Protein AF-A0A831PK75-F1 (afdb_monomer_lite)

Structure (mmCIF, N/CA/C/O backbone):
data_AF-A0A831PK75-F1
#
_entry.id   AF-A0A831PK75-F1
#
loop_
_atom_site.group_PDB
_atom_site.id
_atom_site.type_symbol
_atom_site.label_atom_id
_atom_site.label_alt_id
_atom_site.label_comp_id
_atom_site.label_asym_id
_atom_site.label_entity_id
_atom_site.label_seq_id
_atom_site.pdbx_PDB_ins_code
_atom_site.Cartn_x
_atom_site.Cartn_y
_atom_site.Cartn_z
_atom_site.occupancy
_atom_site.B_iso_or_equiv
_atom_site.auth_seq_id
_atom_site.auth_comp_id
_atom_site.auth_asym_id
_atom_site.auth_atom_id
_atom_site.pdbx_PDB_model_num
ATOM 1 N N . THR A 1 1 ? -0.258 8.171 7.349 1.00 81.81 1 THR A N 1
ATOM 2 C CA . THR A 1 1 ? 0.345 6.902 6.888 1.00 81.81 1 THR A CA 1
ATOM 3 C C . THR A 1 1 ? 1.241 7.183 5.701 1.00 81.81 1 THR A C 1
ATOM 5 O O . THR A 1 1 ? 0.943 8.095 4.937 1.00 81.81 1 THR A O 1
ATOM 8 N N . ALA A 1 2 ? 2.349 6.457 5.555 1.00 92.75 2 ALA A N 1
ATOM 9 C CA . ALA A 1 2 ? 3.284 6.636 4.440 1.00 92.75 2 ALA A CA 1
ATOM 10 C C . ALA A 1 2 ? 3.234 5.445 3.470 1.00 92.75 2 ALA A C 1
ATOM 12 O O . ALA A 1 2 ? 2.911 4.328 3.868 1.00 92.75 2 ALA A O 1
ATOM 13 N N . PHE A 1 3 ? 3.561 5.686 2.195 1.00 96.44 3 PHE A N 1
ATOM 14 C CA . PHE A 1 3 ? 3.564 4.667 1.138 1.00 96.44 3 PHE A CA 1
ATOM 15 C C . PHE A 1 3 ? 4.889 4.685 0.372 1.00 96.44 3 PHE A C 1
ATOM 17 O O . PHE A 1 3 ? 5.212 5.658 -0.325 1.00 96.44 3 PHE A O 1
ATOM 24 N N . ALA A 1 4 ? 5.635 3.588 0.463 1.00 96.88 4 ALA A N 1
ATOM 25 C CA . ALA A 1 4 ? 6.919 3.400 -0.195 1.00 96.88 4 ALA A CA 1
ATOM 26 C C . ALA A 1 4 ? 6.804 2.414 -1.365 1.00 96.88 4 ALA A C 1
ATOM 28 O O . ALA A 1 4 ? 6.122 1.395 -1.288 1.00 96.88 4 ALA A O 1
ATOM 29 N N . VAL A 1 5 ? 7.489 2.728 -2.466 1.00 97.19 5 VAL A N 1
ATOM 30 C CA . VAL A 1 5 ? 7.577 1.8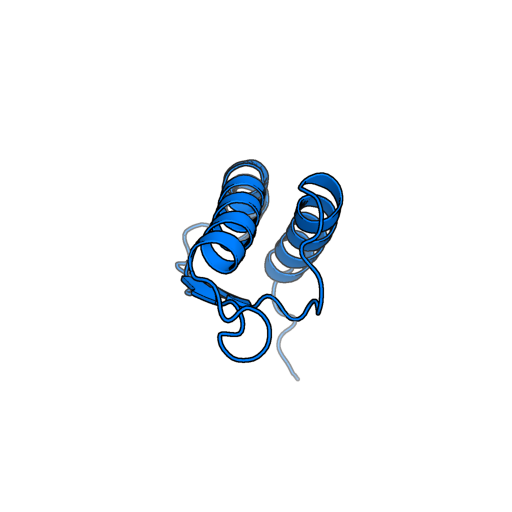81 -3.663 1.00 97.19 5 VAL A CA 1
ATOM 31 C C . VAL A 1 5 ? 9.020 1.920 -4.151 1.00 97.19 5 VAL A C 1
ATOM 33 O O . VAL A 1 5 ? 9.608 3.003 -4.227 1.00 97.19 5 VAL A O 1
ATOM 36 N N . SER A 1 6 ? 9.580 0.760 -4.494 1.00 96.62 6 SER A N 1
ATOM 37 C CA . SER A 1 6 ? 10.976 0.631 -4.924 1.00 96.62 6 SER A CA 1
ATOM 38 C C . SER A 1 6 ? 11.302 1.506 -6.144 1.00 96.62 6 SER A C 1
ATOM 40 O O . SER A 1 6 ? 10.715 1.347 -7.216 1.00 96.62 6 SER A O 1
ATOM 42 N N . LYS A 1 7 ? 12.283 2.412 -5.997 1.00 95.38 7 LYS A N 1
ATOM 43 C CA . LYS A 1 7 ? 12.858 3.203 -7.106 1.00 95.38 7 LYS A CA 1
ATOM 44 C C . LYS A 1 7 ? 13.681 2.323 -8.056 1.00 95.38 7 LYS A C 1
ATOM 46 O O . LYS A 1 7 ? 13.694 2.590 -9.254 1.00 95.38 7 LYS A O 1
ATOM 51 N N . LYS A 1 8 ? 14.328 1.273 -7.529 1.00 94.81 8 LYS A N 1
ATOM 52 C CA . LYS A 1 8 ? 15.157 0.333 -8.302 1.00 94.81 8 LYS A CA 1
ATOM 53 C C . LYS A 1 8 ? 14.312 -0.460 -9.301 1.00 94.81 8 LYS A C 1
ATOM 55 O O . LYS A 1 8 ? 14.670 -0.524 -10.472 1.00 94.81 8 LYS A O 1
ATOM 60 N N . LEU A 1 9 ? 13.182 -1.011 -8.845 1.00 95.56 9 LEU A N 1
ATOM 61 C CA . LEU A 1 9 ? 12.265 -1.791 -9.687 1.00 95.56 9 LEU A CA 1
ATOM 62 C C . LEU A 1 9 ? 11.427 -0.893 -10.609 1.00 95.56 9 LEU A C 1
ATOM 64 O O . LEU A 1 9 ? 11.310 -1.150 -11.804 1.00 95.56 9 LEU A O 1
ATOM 68 N N . PHE A 1 10 ? 10.886 0.209 -10.083 1.00 96.69 10 PHE A N 1
ATOM 69 C CA . PHE A 1 10 ? 10.012 1.111 -10.834 1.00 96.69 10 PHE A CA 1
ATOM 70 C C . PHE A 1 10 ? 10.702 2.454 -11.088 1.00 96.69 10 PHE A C 1
ATOM 72 O O . PHE A 1 10 ? 10.392 3.466 -10.455 1.00 96.69 10 PHE A O 1
ATOM 79 N N . LYS A 1 11 ? 11.633 2.470 -12.051 1.00 95.69 11 LYS A N 1
ATOM 80 C CA . LYS A 1 11 ? 12.442 3.660 -12.382 1.00 95.69 11 LYS A CA 1
ATOM 81 C C . LYS A 1 11 ? 11.586 4.880 -12.764 1.00 95.69 11 LYS A C 1
ATOM 83 O O . LYS A 1 11 ? 11.850 5.994 -12.315 1.00 95.69 11 LYS A O 1
ATOM 88 N N . LYS A 1 12 ? 10.515 4.677 -13.545 1.00 97.50 12 LYS A N 1
ATOM 89 C CA . LYS A 1 12 ? 9.609 5.757 -13.982 1.00 97.50 12 LYS A CA 1
ATOM 90 C C . LYS A 1 12 ? 8.701 6.221 -12.834 1.00 97.50 12 LYS A C 1
ATOM 92 O O . LYS A 1 12 ? 7.984 5.416 -12.237 1.00 97.50 12 LYS A O 1
ATOM 97 N N . ALA A 1 13 ? 8.673 7.529 -12.566 1.00 96.81 13 ALA A N 1
ATOM 98 C CA . ALA A 1 13 ? 7.840 8.125 -11.515 1.00 96.81 13 ALA A CA 1
ATOM 99 C C . ALA A 1 13 ? 6.342 7.835 -11.707 1.00 96.81 13 ALA A C 1
ATOM 101 O O . ALA A 1 13 ? 5.666 7.475 -10.747 1.00 96.81 13 ALA A O 1
ATOM 102 N N . VAL A 1 14 ? 5.854 7.877 -12.951 1.00 97.81 14 VAL A N 1
ATOM 103 C CA . VAL A 1 14 ? 4.450 7.586 -13.287 1.00 97.81 14 VAL A CA 1
ATOM 104 C C . VAL A 1 14 ? 4.038 6.183 -12.820 1.00 97.81 14 VAL A C 1
ATOM 106 O O . VAL A 1 14 ? 3.001 6.033 -12.179 1.00 97.81 14 VAL A O 1
ATOM 109 N N . LYS A 1 15 ? 4.890 5.164 -13.022 1.00 97.50 15 LYS A N 1
ATOM 110 C CA . LYS A 1 15 ? 4.631 3.786 -12.561 1.00 97.50 15 LYS A CA 1
ATOM 111 C C . LYS A 1 15 ? 4.506 3.714 -11.033 1.00 97.50 15 LYS A C 1
ATOM 113 O O . LYS A 1 15 ? 3.559 3.126 -10.516 1.00 97.50 15 LYS A O 1
ATOM 118 N N . ARG A 1 16 ? 5.416 4.374 -10.305 1.00 97.50 16 ARG A N 1
ATOM 119 C CA . ARG A 1 16 ? 5.356 4.463 -8.833 1.00 97.50 16 ARG A CA 1
ATOM 120 C C . ARG A 1 16 ? 4.092 5.183 -8.364 1.00 97.50 16 ARG A C 1
ATOM 122 O O . ARG A 1 16 ? 3.459 4.731 -7.415 1.00 97.50 16 ARG A O 1
ATOM 129 N N . ASN A 1 17 ? 3.707 6.268 -9.033 1.00 97.50 17 ASN A N 1
ATOM 130 C CA . ASN A 1 17 ? 2.521 7.049 -8.689 1.00 97.50 17 ASN A CA 1
ATOM 131 C C . ASN A 1 17 ? 1.232 6.249 -8.886 1.00 97.50 17 ASN A C 1
ATOM 133 O O . ASN A 1 17 ? 0.355 6.320 -8.029 1.00 97.50 17 ASN A O 1
ATOM 137 N N . VAL A 1 18 ? 1.141 5.440 -9.945 1.00 97.56 18 VAL A N 1
ATOM 138 C CA . VAL A 1 18 ? 0.011 4.526 -10.167 1.00 97.56 18 VAL A CA 1
ATOM 139 C C . VAL A 1 18 ? -0.126 3.532 -9.012 1.00 97.56 18 VAL A C 1
ATOM 141 O O . VAL A 1 18 ? -1.214 3.419 -8.446 1.00 97.56 18 VAL A O 1
ATOM 144 N N . ILE A 1 19 ? 0.970 2.876 -8.608 1.00 97.62 19 ILE A N 1
ATOM 145 C CA . ILE A 1 19 ? 0.972 1.936 -7.473 1.00 97.62 19 ILE A CA 1
ATOM 146 C C . ILE A 1 19 ? 0.557 2.657 -6.185 1.00 97.62 19 ILE A C 1
ATOM 148 O O . ILE A 1 19 ? -0.391 2.242 -5.521 1.00 97.62 19 ILE A O 1
ATOM 152 N N . LYS A 1 20 ? 1.204 3.785 -5.858 1.00 97.31 20 LYS A N 1
ATOM 153 C CA . LYS A 1 20 ? 0.883 4.562 -4.650 1.00 97.31 20 LYS A CA 1
ATOM 154 C C . LYS A 1 20 ? -0.566 5.053 -4.642 1.00 97.31 20 LYS A C 1
ATOM 156 O O . LYS A 1 20 ? -1.181 5.070 -3.582 1.00 97.31 20 LYS A O 1
ATOM 161 N N . ARG A 1 21 ? -1.124 5.439 -5.797 1.00 97.75 21 ARG A N 1
ATOM 162 C CA . ARG A 1 21 ? -2.535 5.833 -5.925 1.00 97.75 21 ARG A CA 1
ATOM 163 C C . ARG A 1 21 ? -3.454 4.665 -5.578 1.00 97.75 21 ARG A C 1
ATOM 165 O O . ARG A 1 21 ? -4.326 4.834 -4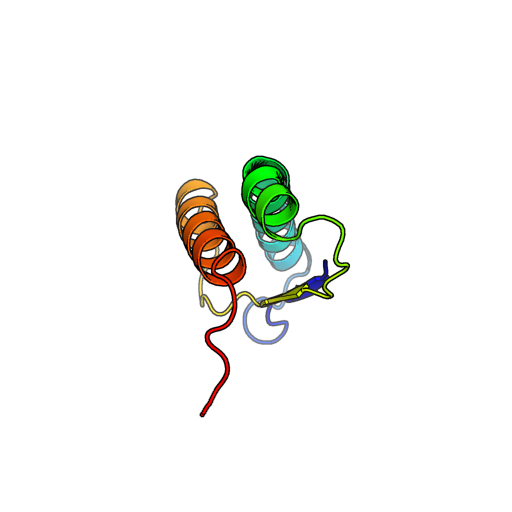.738 1.00 97.75 21 ARG A O 1
ATOM 172 N N . ARG A 1 22 ? -3.213 3.478 -6.142 1.00 97.88 22 ARG A N 1
ATOM 173 C CA . ARG A 1 22 ? -4.003 2.270 -5.837 1.00 97.88 22 ARG A CA 1
ATOM 174 C C . ARG A 1 22 ? -3.912 1.879 -4.362 1.00 97.88 22 ARG A C 1
ATOM 176 O O . ARG A 1 22 ? -4.936 1.606 -3.751 1.00 97.88 22 ARG A O 1
ATOM 183 N N . MET A 1 23 ? -2.715 1.919 -3.774 1.00 97.75 23 MET A N 1
ATOM 184 C CA . MET A 1 23 ? -2.526 1.641 -2.344 1.00 97.75 23 MET A CA 1
ATOM 185 C C . MET A 1 23 ? -3.265 2.647 -1.453 1.00 97.75 23 MET A C 1
ATOM 187 O O . MET A 1 23 ? -3.896 2.244 -0.479 1.00 97.75 23 MET A O 1
ATOM 191 N N . ARG A 1 24 ? -3.208 3.946 -1.781 1.00 97.06 24 ARG A N 1
ATOM 192 C CA . ARG A 1 24 ? -3.926 4.990 -1.035 1.00 97.06 24 ARG A CA 1
ATOM 193 C C . ARG A 1 24 ? -5.433 4.810 -1.110 1.00 97.06 24 ARG A C 1
ATOM 195 O O . ARG A 1 24 ? -6.075 4.908 -0.073 1.00 97.06 24 ARG A O 1
ATOM 202 N N . GLU A 1 25 ? -5.978 4.508 -2.286 1.00 97.50 25 GLU A N 1
ATOM 203 C CA . GLU A 1 25 ? -7.413 4.244 -2.435 1.00 97.50 25 GLU A CA 1
ATOM 204 C C . GLU A 1 25 ? -7.840 2.996 -1.658 1.00 97.50 25 GLU A C 1
ATOM 206 O O . GLU A 1 25 ? -8.798 3.047 -0.890 1.00 97.50 25 GLU A O 1
ATOM 211 N N . ALA A 1 26 ? -7.076 1.904 -1.764 1.00 97.44 26 ALA A N 1
ATOM 212 C CA . ALA A 1 26 ? -7.341 0.686 -1.006 1.00 97.44 26 ALA A CA 1
ATOM 213 C C . ALA A 1 26 ? -7.322 0.944 0.509 1.00 97.44 26 ALA A C 1
ATOM 215 O O . ALA A 1 26 ? -8.193 0.464 1.231 1.00 97.44 26 ALA A O 1
ATOM 216 N N . TYR A 1 27 ? -6.364 1.736 1.000 1.00 95.88 27 TYR A N 1
ATOM 217 C CA . TYR A 1 27 ? -6.325 2.139 2.404 1.00 95.88 27 TYR A CA 1
ATOM 218 C C . TYR A 1 27 ? -7.513 3.040 2.764 1.00 95.88 27 TYR A C 1
ATOM 220 O O . TYR A 1 27 ? -8.177 2.795 3.765 1.00 95.88 27 TYR A O 1
ATOM 228 N N . ARG A 1 28 ? -7.823 4.060 1.950 1.00 95.44 28 ARG A N 1
ATOM 229 C CA . ARG A 1 28 ? -8.900 5.029 2.209 1.00 95.44 28 ARG A CA 1
ATOM 230 C C . ARG A 1 28 ? -10.246 4.342 2.426 1.00 95.44 28 ARG A C 1
ATOM 232 O O . ARG A 1 28 ? -10.953 4.724 3.354 1.00 95.44 28 ARG A O 1
ATOM 239 N N . LEU A 1 29 ? -10.563 3.338 1.607 1.00 95.69 29 LEU A N 1
ATOM 240 C CA . LEU A 1 29 ? -11.813 2.580 1.694 1.00 95.69 29 LEU A CA 1
ATOM 241 C C . LEU A 1 29 ? -11.876 1.674 2.935 1.00 95.69 29 LEU A C 1
ATOM 243 O O . LEU A 1 29 ? -12.935 1.528 3.534 1.00 95.69 29 LEU A O 1
ATOM 247 N N . ASN A 1 30 ? -10.745 1.109 3.365 1.00 93.50 30 ASN A N 1
ATOM 248 C CA . ASN A 1 30 ? -10.708 0.071 4.404 1.00 93.50 30 ASN A CA 1
ATOM 249 C C . ASN A 1 30 ? -10.203 0.559 5.779 1.00 93.50 30 ASN A C 1
ATOM 251 O O . ASN A 1 30 ? -10.234 -0.188 6.752 1.00 93.50 30 ASN A O 1
ATOM 255 N N . LYS A 1 31 ? -9.750 1.815 5.899 1.00 90.25 31 LYS A N 1
ATOM 256 C CA . LYS A 1 31 ? -9.147 2.366 7.132 1.00 90.25 31 LYS A CA 1
ATOM 257 C C . LYS A 1 31 ? -10.075 2.361 8.352 1.00 90.25 31 LYS A C 1
ATOM 259 O O . LYS A 1 31 ? -9.581 2.408 9.472 1.00 90.25 31 LYS A O 1
ATOM 264 N N . HIS A 1 32 ? -11.392 2.352 8.148 1.00 90.00 32 HIS A N 1
ATOM 265 C CA . HIS A 1 32 ? -12.384 2.412 9.224 1.00 90.00 32 HIS A CA 1
ATOM 266 C C . HIS A 1 32 ? -12.204 1.248 10.208 1.00 90.00 32 HIS A C 1
ATOM 268 O O . HIS A 1 32 ? -12.125 1.482 11.408 1.00 90.00 32 HIS A O 1
ATOM 274 N N . GLN A 1 33 ? -11.987 0.033 9.693 1.00 86.88 33 GLN A N 1
ATOM 275 C CA . GLN A 1 33 ? -11.737 -1.164 10.496 1.00 86.88 33 GLN A CA 1
ATOM 276 C C . GLN A 1 33 ? -10.519 -1.002 11.415 1.00 86.88 33 GLN A C 1
ATOM 278 O O . GLN A 1 33 ? -10.538 -1.427 12.567 1.00 86.88 33 GLN A O 1
ATOM 283 N N . LEU A 1 34 ? -9.463 -0.356 10.915 1.00 86.75 34 LEU A N 1
ATOM 284 C CA . LEU A 1 34 ? -8.272 -0.079 11.707 1.00 86.75 34 LEU A CA 1
ATOM 285 C C . LEU A 1 34 ? -8.564 0.935 12.816 1.00 86.75 34 LEU A C 1
ATOM 287 O O . LEU A 1 34 ? -8.186 0.709 13.957 1.00 86.75 34 LEU A O 1
ATOM 291 N N . TYR A 1 35 ? -9.227 2.049 12.499 1.00 85.88 35 TYR A N 1
ATOM 292 C CA . TYR A 1 35 ? -9.501 3.093 13.491 1.00 85.88 35 TYR A CA 1
ATOM 293 C C . TYR A 1 35 ? -10.437 2.623 14.602 1.00 85.88 35 TYR A C 1
ATOM 295 O O . TYR A 1 35 ? -10.190 2.958 15.758 1.00 85.88 35 TYR A O 1
ATOM 303 N N . SER A 1 36 ? -11.447 1.814 14.272 1.00 86.38 36 SER A N 1
ATOM 304 C CA . SER A 1 36 ? -12.330 1.200 15.267 1.00 86.38 36 SER A CA 1
ATOM 305 C C . SER A 1 36 ? -11.557 0.334 16.263 1.00 86.38 36 SER A C 1
ATOM 307 O O . SER A 1 36 ? -11.858 0.362 17.447 1.00 86.38 36 SER A O 1
ATOM 309 N N . ALA A 1 37 ? -10.527 -0.386 15.810 1.00 84.62 37 ALA A N 1
ATOM 310 C CA . ALA A 1 37 ? -9.705 -1.227 16.679 1.00 84.62 37 ALA A CA 1
ATOM 311 C C . ALA A 1 37 ? -8.677 -0.449 17.520 1.00 84.62 37 ALA A C 1
ATOM 313 O O . ALA A 1 37 ? -8.182 -0.963 18.519 1.00 84.62 37 ALA A O 1
ATOM 314 N N . LEU A 1 38 ? -8.315 0.771 17.113 1.00 81.88 38 LEU A N 1
ATOM 315 C CA . LEU A 1 38 ? -7.293 1.567 17.795 1.00 81.88 38 LEU A CA 1
ATOM 316 C C . LEU A 1 38 ? -7.840 2.414 18.950 1.00 81.88 38 LEU A C 1
ATOM 318 O O . LEU A 1 38 ? -7.032 2.963 19.692 1.00 81.88 38 LEU A O 1
ATOM 322 N N . SER A 1 39 ? -9.163 2.542 19.111 1.00 80.81 39 SER A N 1
ATOM 323 C CA . SER A 1 39 ? -9.818 3.236 20.240 1.00 80.81 39 SER A CA 1
ATOM 324 C C . SER A 1 39 ? -9.170 4.577 20.630 1.00 80.81 39 SER A C 1
ATOM 326 O O . SER A 1 39 ? -8.956 4.865 21.803 1.00 80.81 39 SER A O 1
ATOM 328 N N . GLY A 1 40 ? -8.799 5.399 19.641 1.00 75.62 40 GLY A N 1
ATOM 329 C CA . GLY A 1 40 ? -8.170 6.710 19.861 1.00 75.62 40 GLY A CA 1
ATOM 330 C C . GLY A 1 40 ? -6.635 6.714 19.947 1.00 75.62 40 GLY A C 1
ATOM 331 O O . GLY A 1 40 ? -6.032 7.787 19.943 1.00 75.62 40 GLY A O 1
ATOM 332 N N . GLN A 1 41 ? -5.971 5.554 19.932 1.00 80.75 41 GLN A N 1
ATOM 333 C CA . GLN A 1 41 ? -4.511 5.474 19.851 1.00 80.75 41 GLN A CA 1
ATOM 334 C C . GLN A 1 41 ? -4.004 5.878 18.463 1.00 80.75 41 GLN A C 1
ATOM 336 O O . GLN A 1 41 ? -4.408 5.342 17.426 1.00 80.75 41 GLN A O 1
ATOM 341 N N . LYS A 1 42 ? -3.044 6.804 18.435 1.00 79.94 42 LYS A N 1
ATOM 342 C CA . LYS A 1 42 ? -2.348 7.190 17.205 1.00 79.94 42 LYS A CA 1
ATOM 343 C C . LYS A 1 42 ? -1.245 6.176 16.908 1.00 79.94 42 LYS A C 1
ATOM 345 O O . LYS A 1 42 ? -0.360 5.964 17.728 1.00 79.94 42 LYS A O 1
ATOM 350 N N . ARG A 1 43 ? -1.262 5.590 15.707 1.00 83.25 43 ARG A N 1
ATOM 351 C CA . ARG A 1 43 ? -0.168 4.747 15.198 1.00 83.25 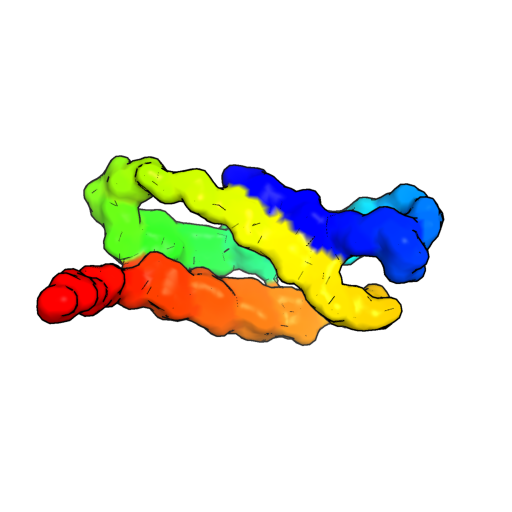43 ARG A CA 1
ATOM 352 C C . ARG A 1 43 ? 0.419 5.327 13.918 1.00 83.25 43 ARG A C 1
ATOM 354 O O . ARG A 1 43 ? -0.308 5.708 12.997 1.00 83.25 43 ARG A O 1
ATOM 361 N N . ALA A 1 44 ? 1.746 5.354 13.842 1.00 87.50 44 ALA A N 1
ATOM 362 C CA . ALA A 1 44 ? 2.462 5.622 12.604 1.00 87.50 44 ALA A CA 1
ATOM 363 C C . ALA A 1 44 ? 2.591 4.315 11.810 1.00 87.50 44 ALA A C 1
ATOM 365 O O . ALA A 1 44 ? 3.141 3.337 12.302 1.00 87.50 44 ALA A O 1
ATOM 366 N N . ILE A 1 45 ? 2.059 4.289 10.585 1.00 90.38 45 ILE A N 1
ATOM 367 C CA . ILE A 1 45 ? 2.081 3.101 9.718 1.00 90.38 45 ILE A CA 1
ATOM 368 C C . ILE A 1 45 ? 2.687 3.475 8.371 1.00 90.38 45 ILE A C 1
ATOM 370 O O . ILE A 1 45 ? 2.295 4.476 7.750 1.00 90.38 45 ILE A O 1
ATOM 374 N N . ILE A 1 46 ? 3.617 2.637 7.918 1.00 94.00 46 ILE A N 1
ATOM 375 C CA . ILE A 1 46 ? 4.260 2.715 6.610 1.00 94.00 46 ILE A CA 1
ATOM 376 C C . ILE A 1 46 ? 3.921 1.442 5.836 1.00 94.00 46 ILE A C 1
ATOM 378 O O . ILE A 1 46 ? 4.208 0.339 6.288 1.00 94.00 46 ILE A O 1
ATOM 382 N N . PHE A 1 47 ? 3.335 1.597 4.652 1.00 95.44 47 PHE A N 1
ATOM 383 C CA . PHE A 1 47 ? 3.102 0.495 3.722 1.00 95.44 47 PHE A CA 1
ATOM 384 C C . PHE A 1 47 ? 4.191 0.479 2.652 1.00 95.44 47 PHE A C 1
ATOM 386 O O . PHE A 1 47 ? 4.433 1.492 1.988 1.00 95.44 47 PHE A O 1
ATOM 393 N N . ILE A 1 48 ? 4.822 -0.677 2.450 1.00 96.75 48 ILE A N 1
ATOM 394 C CA . ILE A 1 48 ? 5.898 -0.865 1.471 1.00 96.75 48 ILE A CA 1
ATOM 395 C C . ILE A 1 48 ? 5.426 -1.839 0.394 1.00 96.75 48 ILE A C 1
ATOM 397 O O . ILE A 1 48 ? 5.007 -2.955 0.688 1.00 96.75 48 ILE A O 1
ATOM 401 N N . TYR A 1 49 ? 5.501 -1.421 -0.867 1.00 97.00 49 TYR A N 1
ATOM 402 C CA . TYR A 1 49 ? 5.195 -2.288 -1.998 1.00 97.00 49 TYR A CA 1
ATOM 403 C C . TYR A 1 49 ? 6.412 -3.134 -2.387 1.00 97.00 49 TYR A C 1
ATOM 405 O O . TYR A 1 49 ? 7.403 -2.598 -2.890 1.00 97.00 49 TYR A O 1
ATOM 413 N N . ILE A 1 50 ? 6.308 -4.448 -2.182 1.00 95.56 50 ILE A N 1
ATOM 414 C CA . ILE A 1 50 ? 7.371 -5.431 -2.463 1.00 95.56 50 ILE A CA 1
ATOM 415 C C . ILE A 1 50 ? 7.196 -6.171 -3.800 1.00 95.56 50 ILE A C 1
ATOM 417 O O . ILE A 1 50 ? 8.089 -6.904 -4.218 1.00 95.56 50 ILE A O 1
ATOM 421 N N . GLY A 1 51 ? 6.062 -5.986 -4.486 1.00 93.75 51 GLY A N 1
ATOM 422 C CA . GLY A 1 51 ? 5.789 -6.631 -5.770 1.00 93.75 51 GLY A CA 1
ATOM 423 C C . GLY A 1 51 ? 6.745 -6.169 -6.875 1.00 93.75 51 GLY A C 1
ATOM 424 O O . GLY A 1 51 ? 7.163 -5.010 -6.912 1.00 93.75 51 GLY A O 1
ATOM 425 N N . LYS A 1 52 ? 7.070 -7.076 -7.802 1.00 95.19 52 LYS A N 1
ATOM 426 C CA . LYS A 1 52 ? 7.945 -6.789 -8.955 1.00 95.19 52 LYS A CA 1
ATOM 427 C C . LYS A 1 52 ? 7.198 -6.194 -10.152 1.00 95.19 52 LYS A C 1
ATOM 429 O O . LYS A 1 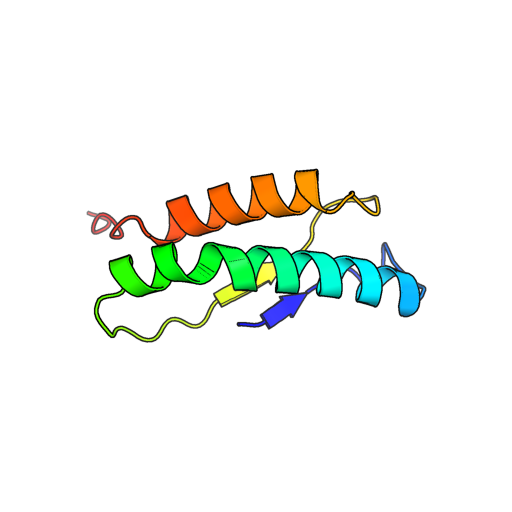52 ? 7.821 -5.629 -11.045 1.00 95.19 52 LYS A O 1
ATOM 434 N N . GLU A 1 53 ? 5.872 -6.254 -10.130 1.00 96.31 53 GLU A N 1
ATOM 435 C CA . GLU A 1 53 ? 4.999 -5.822 -11.221 1.00 96.31 53 GLU A CA 1
ATOM 436 C C . GLU A 1 53 ? 3.996 -4.767 -10.757 1.00 96.31 53 GLU A C 1
ATOM 438 O O . GLU A 1 53 ? 3.872 -4.493 -9.565 1.00 96.31 53 GLU A O 1
ATOM 443 N N . ILE A 1 54 ? 3.278 -4.150 -11.696 1.00 96.44 54 ILE A N 1
ATOM 444 C CA . ILE A 1 54 ? 2.212 -3.190 -11.393 1.00 96.44 54 ILE A CA 1
ATOM 445 C C . ILE A 1 54 ? 0.893 -3.961 -11.293 1.00 96.44 54 ILE A C 1
ATOM 447 O O . ILE A 1 54 ? 0.225 -4.179 -12.299 1.00 96.44 54 ILE A O 1
ATOM 451 N N . LEU A 1 55 ? 0.508 -4.336 -10.075 1.00 97.31 55 LEU A N 1
ATOM 452 C CA . LEU A 1 55 ? -0.726 -5.081 -9.830 1.00 97.31 55 LEU A CA 1
ATOM 453 C C . LEU A 1 55 ? -1.968 -4.199 -9.973 1.00 97.31 55 LEU A C 1
ATOM 455 O O . LEU A 1 55 ? -1.922 -2.980 -9.754 1.00 97.31 55 LEU A O 1
ATOM 459 N N . ASP A 1 56 ? -3.086 -4.820 -10.335 1.00 97.19 56 ASP A N 1
ATOM 460 C CA . ASP A 1 56 ? -4.381 -4.156 -10.416 1.00 97.19 56 ASP A CA 1
ATOM 461 C C . ASP A 1 56 ? -4.895 -3.706 -9.035 1.00 97.19 56 ASP A C 1
ATOM 463 O O . ASP A 1 56 ? -4.317 -3.988 -7.980 1.00 97.19 56 ASP A O 1
ATOM 467 N N . PHE A 1 57 ? -5.982 -2.935 -9.039 1.00 97.06 57 PHE A N 1
ATOM 468 C CA . PHE A 1 57 ? -6.552 -2.427 -7.795 1.00 97.06 57 PHE A CA 1
ATOM 469 C C . PHE A 1 57 ? -7.065 -3.556 -6.893 1.00 97.06 57 PHE A C 1
ATOM 471 O O . PHE A 1 57 ? -6.788 -3.526 -5.699 1.00 97.06 57 PHE A O 1
ATOM 478 N N . ARG A 1 58 ? -7.758 -4.558 -7.449 1.00 97.44 58 ARG A N 1
ATOM 479 C CA . ARG A 1 58 ? -8.387 -5.644 -6.678 1.00 97.44 58 ARG A CA 1
ATOM 480 C C . ARG A 1 58 ? -7.355 -6.457 -5.900 1.00 97.44 58 ARG A C 1
ATOM 482 O O . ARG A 1 58 ? -7.560 -6.767 -4.728 1.00 97.44 58 ARG A O 1
ATOM 489 N N . THR A 1 59 ? -6.214 -6.747 -6.518 1.00 97.44 59 THR A N 1
ATOM 490 C CA . THR A 1 59 ? -5.121 -7.483 -5.877 1.00 97.44 59 THR A CA 1
ATOM 491 C C . THR A 1 59 ? -4.494 -6.667 -4.749 1.00 97.44 59 THR A C 1
ATOM 493 O O . THR A 1 59 ? -4.292 -7.181 -3.646 1.00 97.44 59 THR A O 1
ATOM 496 N N . ILE A 1 60 ? -4.239 -5.374 -4.989 1.00 97.38 60 ILE A N 1
ATOM 497 C CA . ILE A 1 60 ? -3.708 -4.461 -3.965 1.00 97.38 60 ILE A CA 1
ATOM 498 C C . ILE A 1 60 ? -4.707 -4.294 -2.813 1.00 97.38 60 ILE A C 1
ATOM 500 O O . ILE A 1 60 ? -4.306 -4.303 -1.651 1.00 97.38 60 ILE A O 1
ATOM 504 N N . GLU A 1 61 ? -6.000 -4.177 -3.110 1.00 97.44 61 GLU A N 1
ATOM 505 C CA . GLU A 1 61 ? -7.059 -4.053 -2.111 1.00 97.44 61 GLU A CA 1
ATOM 506 C C . GLU A 1 61 ? -7.148 -5.299 -1.228 1.00 97.44 61 GLU A C 1
ATOM 508 O O . GLU A 1 61 ? -7.182 -5.185 -0.003 1.00 97.44 61 GLU A O 1
ATOM 513 N N . LYS A 1 62 ? -7.107 -6.494 -1.828 1.00 97.56 62 LYS A N 1
ATOM 514 C CA . LYS A 1 62 ? -7.095 -7.763 -1.091 1.00 97.56 62 LYS A CA 1
ATOM 515 C C . LYS A 1 62 ? -5.910 -7.844 -0.125 1.00 97.56 62 LYS A C 1
ATOM 517 O O . LYS A 1 62 ? -6.089 -8.235 1.028 1.00 97.56 62 LYS A O 1
ATOM 522 N N . ALA A 1 63 ? -4.714 -7.452 -0.568 1.00 96.25 63 ALA A N 1
ATOM 523 C CA . ALA A 1 63 ? -3.532 -7.401 0.292 1.00 96.25 63 ALA A CA 1
ATOM 524 C C . ALA A 1 63 ? -3.679 -6.351 1.409 1.00 96.25 63 ALA A C 1
ATOM 526 O O . ALA A 1 63 ? -3.385 -6.642 2.565 1.00 96.25 63 ALA A O 1
ATOM 527 N N . MET A 1 64 ? -4.204 -5.165 1.089 1.00 96.25 64 MET A N 1
ATOM 528 C CA . MET A 1 64 ? -4.425 -4.087 2.056 1.00 96.25 64 MET A CA 1
ATOM 529 C C . MET A 1 64 ? -5.409 -4.490 3.159 1.00 96.25 64 MET A C 1
ATOM 531 O O . MET A 1 64 ? -5.117 -4.281 4.334 1.00 96.25 64 MET A O 1
ATOM 535 N N . LYS A 1 65 ? -6.539 -5.117 2.803 1.00 95.50 65 LYS A N 1
ATOM 536 C CA . LYS A 1 65 ? -7.521 -5.646 3.767 1.00 95.50 65 LYS A CA 1
ATOM 537 C C . LYS A 1 65 ? -6.871 -6.633 4.735 1.00 95.50 65 LYS A C 1
ATOM 539 O O . LYS A 1 65 ? -7.060 -6.522 5.942 1.00 95.50 65 LYS A O 1
ATOM 544 N N . ARG A 1 66 ? -6.041 -7.550 4.221 1.00 95.12 66 ARG A N 1
ATOM 545 C CA . ARG A 1 66 ? -5.278 -8.496 5.053 1.00 95.12 66 ARG A CA 1
ATOM 546 C C . ARG A 1 66 ? -4.319 -7.783 6.007 1.00 95.12 66 ARG A C 1
ATOM 548 O O . ARG A 1 66 ? -4.299 -8.109 7.189 1.00 95.12 66 ARG A O 1
ATOM 555 N N . SER A 1 67 ? -3.556 -6.803 5.522 1.00 93.75 67 SER A N 1
ATOM 556 C CA . SER A 1 67 ? -2.641 -6.026 6.367 1.00 93.75 67 SER A CA 1
ATOM 557 C C . SER A 1 67 ? -3.380 -5.231 7.447 1.00 93.75 67 SER A C 1
ATOM 559 O O . SER A 1 67 ?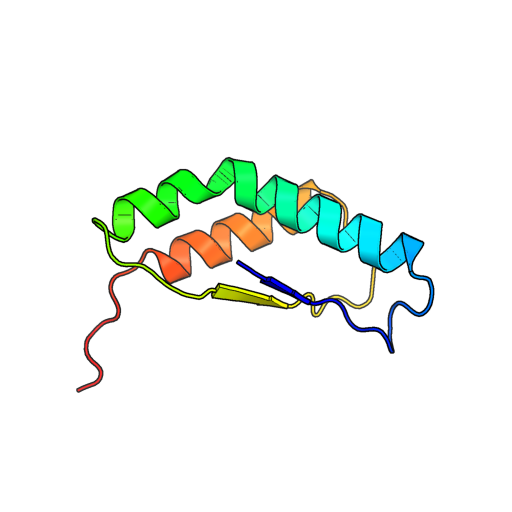 -2.940 -5.216 8.589 1.00 93.75 67 SER A O 1
ATOM 561 N N . ILE A 1 68 ? -4.513 -4.605 7.116 1.00 92.62 68 ILE A N 1
ATOM 562 C CA . ILE A 1 68 ? -5.344 -3.875 8.084 1.00 92.62 68 ILE A CA 1
ATOM 563 C C . ILE A 1 68 ? -5.896 -4.821 9.152 1.00 92.62 68 ILE A C 1
ATOM 565 O O . ILE A 1 68 ? -5.772 -4.513 10.333 1.00 92.62 68 ILE A O 1
ATOM 569 N N . ALA A 1 69 ? -6.428 -5.979 8.753 1.00 91.50 69 ALA A N 1
ATOM 570 C CA . ALA A 1 69 ? -6.945 -6.979 9.683 1.00 91.50 69 ALA A CA 1
ATOM 571 C C . ALA A 1 69 ? -5.864 -7.508 10.643 1.00 91.50 69 ALA A C 1
ATOM 573 O O . ALA A 1 69 ? -6.151 -7.812 11.798 1.00 91.50 69 ALA A O 1
ATOM 574 N N . LEU A 1 70 ? -4.614 -7.610 10.180 1.00 89.56 70 LEU A N 1
ATOM 575 C CA . LEU A 1 70 ? -3.481 -7.961 11.035 1.00 89.56 70 LEU A CA 1
ATOM 576 C C . LEU A 1 70 ? -3.169 -6.844 12.040 1.00 89.56 70 LEU A C 1
ATOM 578 O O . LEU A 1 70 ? -2.982 -7.118 13.219 1.00 89.56 70 LEU A O 1
ATOM 582 N N . LEU A 1 71 ? -3.149 -5.590 11.584 1.00 87.75 71 LEU A N 1
ATOM 583 C CA . LEU A 1 71 ? -2.848 -4.421 12.417 1.00 87.75 71 LEU A CA 1
ATOM 584 C C . LEU A 1 71 ? -3.952 -4.090 13.432 1.00 87.75 71 LEU A C 1
ATOM 586 O O . LEU A 1 71 ? -3.665 -3.453 14.445 1.00 87.75 71 LEU A O 1
ATOM 590 N N . SER A 1 72 ? -5.196 -4.488 13.152 1.00 85.00 72 SER A N 1
ATOM 591 C CA . SER A 1 72 ? -6.337 -4.311 14.053 1.00 85.00 72 SER A CA 1
ATOM 592 C C . SER A 1 72 ? -6.378 -5.332 15.186 1.00 85.00 72 SER A C 1
ATOM 594 O O . SER A 1 72 ? -7.128 -5.139 16.136 1.00 85.00 72 SER A O 1
ATOM 596 N N . LYS A 1 73 ? -5.616 -6.430 15.105 1.00 80.75 73 LYS A N 1
ATOM 597 C CA . LYS A 1 73 ? -5.528 -7.359 16.233 1.00 80.75 73 LYS A CA 1
ATOM 598 C C . LYS A 1 73 ? -4.750 -6.677 17.366 1.00 80.75 73 LYS A C 1
ATOM 600 O O . LYS A 1 73 ? -3.692 -6.098 17.092 1.00 80.75 73 LYS A O 1
ATOM 605 N N . PRO A 1 74 ? -5.246 -6.711 18.617 1.00 65.50 74 PRO A N 1
ATOM 606 C CA . PRO A 1 74 ? -4.456 -6.262 19.751 1.00 65.50 74 PRO A CA 1
ATOM 607 C C . PRO A 1 74 ? -3.177 -7.098 19.778 1.00 65.50 74 PRO A C 1
ATOM 609 O O . PRO A 1 74 ? -3.222 -8.321 19.635 1.00 65.50 74 PRO A O 1
ATOM 612 N N . SER A 1 75 ? -2.029 -6.429 19.871 1.00 61.69 75 SER A N 1
ATOM 613 C CA . SER A 1 75 ? -0.754 -7.104 20.075 1.00 61.69 75 SER A CA 1
ATOM 614 C C . SER A 1 75 ? -0.881 -7.934 21.346 1.00 61.69 75 SER A C 1
ATOM 616 O O . SER A 1 75 ? -1.066 -7.366 22.423 1.00 61.69 75 SER A O 1
ATOM 618 N N . ILE A 1 76 ? -0.818 -9.258 21.208 1.00 56.84 76 ILE A N 1
ATOM 619 C CA . ILE A 1 76 ? -0.577 -10.156 22.336 1.00 56.84 76 ILE A CA 1
ATOM 620 C C . ILE A 1 76 ? 0.693 -9.614 23.011 1.00 56.84 76 ILE A C 1
ATOM 622 O O . ILE A 1 76 ? 1.668 -9.369 22.289 1.00 56.84 76 ILE A O 1
ATOM 626 N N . PRO A 1 77 ? 0.689 -9.332 24.325 1.00 49.28 77 PRO A N 1
ATOM 627 C CA . PRO A 1 77 ? 1.919 -8.997 25.026 1.00 49.28 77 PRO A CA 1
ATOM 628 C C . PRO A 1 77 ? 2.914 -10.122 24.743 1.00 49.28 77 PRO A C 1
ATOM 630 O O . PRO A 1 77 ? 2.589 -11.286 24.977 1.00 49.28 77 PRO A O 1
ATOM 633 N N . ASN A 1 78 ? 4.075 -9.800 24.167 1.00 49.06 78 ASN A N 1
ATOM 634 C CA . ASN A 1 78 ? 5.166 -10.768 24.153 1.00 49.06 78 ASN A CA 1
ATOM 635 C C . ASN A 1 78 ? 5.426 -11.153 25.622 1.00 49.06 78 ASN A C 1
ATOM 637 O O . ASN A 1 78 ? 5.540 -10.228 26.432 1.00 49.06 78 ASN A O 1
ATOM 641 N N . PRO A 1 79 ? 5.444 -12.455 25.963 1.00 49.75 79 P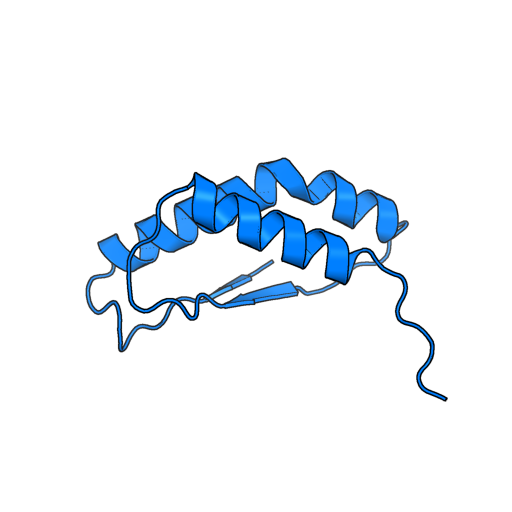RO A N 1
ATOM 642 C CA . PRO A 1 79 ? 5.832 -12.900 27.295 1.00 49.75 79 PRO A CA 1
ATOM 643 C C . PRO A 1 79 ? 7.272 -12.491 27.621 1.00 49.75 79 PRO A C 1
ATOM 645 O O . PRO A 1 79 ? 8.082 -12.349 26.672 1.00 49.75 79 PRO A O 1
#

InterPro domains:
  IPR000100 Ribonuclease P [PF00825] (2-66)
  IPR000100 Ribonuclease P [PTHR33992] (3-68)
  IPR014721 Small ribosomal subunit protein uS5 domain 2-type fold, subgroup [G3DSA:3.30.230.10] (1-74)
  IPR020568 Ribosomal protein uS5 domain 2-type superfamily [SSF54211] (2-68)

pLDDT: mean 90.24, std 11.53, range [49.06, 97.88]

Organism: NCBI:txid1484053

Foldseek 3Di:
DAEAEDCVLVVDPVLVVLQVVLLVVLCVVQVVLLVVLCVPDDDDDYHYDPDSDRDDSVVSSVVNNVVSVVNSDPPDPDD

Sequence (79 aa):
TAFAVSKKLFKKAVKRNVIKRRMREAYRLNKHQLYSALSGQKRAIIFIYIGKEILDFRTIEKAMKRSIALLSKPSIPNP

Secondary structure (DSSP, 8-state):
-EEEE-TTT--SHHHHHHHHHHHHHHHHHHHHHHHHHHTT-----EEEE--SS---HHHHHHHHHHHHHHHTS--PPP-

Radius of gyration: 13.93 Å; chains: 1; bounding box: 28×21×41 Å